Protein AF-A0A8B8ATN7-F1 (afdb_monomer_lite)

Sequence (132 aa):
MKEEKWSSLVEHVTNRHENCHHGVLNGERQWLREGSRAHKLFRDVVESKFLLKDIGKLSPLHQTYGLEVFHSVVNTFAPKSTHFFYPAMLARLSVAALHFNQNGHRNQAVTKAGELQWHISYPKGKKENMLL

Radius of gyration: 23.06 Å; chains: 1; bounding box: 58×45×53 Å

Secondary structure (DSSP, 8-state):
-HHHHHHTHHHHTTT--TT--S----S--PPPPTTSHHHHHHHHHHT-HHHHHHHHHS--S--THHHHHHHHHHHHHS-TTS---HHHHHHHHHHHHHHHHHHSS-PPPB-TTSPBP---PPPGGGTTS---

Foldseek 3Di:
DQLLQLLCVLCVLQVRCPSPPDDDDDDDDDGDHPPDPVSVVVNCVSVPPVVSVVSVVPPPPPPCVLVVVLVVLLCVQQNPPDDDDPVSNVVSNVVSVVVCVVCVPPDADADPVGHGDDDDDDDPVPPPPDDD

Structure (mmCIF, N/CA/C/O backbone):
data_AF-A0A8B8ATN7-F1
#
_entry.id   AF-A0A8B8ATN7-F1
#
loop_
_atom_site.group_PDB
_atom_site.id
_atom_site.type_symbol
_atom_site.label_atom_id
_atom_site.label_alt_id
_atom_site.label_comp_id
_atom_site.label_asym_id
_atom_site.label_entity_id
_atom_site.label_seq_id
_atom_site.pdbx_PDB_ins_code
_atom_site.Cartn_x
_atom_site.Cartn_y
_atom_site.Cartn_z
_atom_site.occupancy
_atom_site.B_iso_or_equiv
_atom_site.auth_seq_id
_atom_site.auth_comp_id
_atom_site.auth_asym_id
_atom_site.auth_atom_id
_atom_site.pdbx_PDB_model_num
ATOM 1 N N . MET A 1 1 ? -1.227 10.161 9.342 1.00 69.50 1 MET A N 1
ATOM 2 C CA . MET A 1 1 ? -2.079 9.521 8.309 1.00 69.50 1 MET A CA 1
ATOM 3 C C . MET A 1 1 ? -2.323 8.018 8.497 1.00 69.50 1 MET A C 1
ATOM 5 O O . MET A 1 1 ? -3.483 7.641 8.480 1.00 69.50 1 MET A O 1
ATOM 9 N N . LYS A 1 2 ? -1.324 7.121 8.623 1.00 83.56 2 LYS A N 1
ATOM 10 C CA . LYS A 1 2 ? -1.610 5.664 8.760 1.00 83.56 2 LYS A CA 1
ATOM 11 C C . LYS A 1 2 ? -2.290 5.314 10.081 1.00 83.56 2 LYS A C 1
ATOM 13 O O . LYS A 1 2 ? -3.304 4.634 10.077 1.00 83.56 2 LYS A O 1
ATOM 18 N N . GLU A 1 3 ? -1.732 5.818 11.176 1.00 87.50 3 GLU A N 1
ATOM 19 C CA . GLU A 1 3 ? -2.283 5.626 12.519 1.00 87.50 3 GLU A CA 1
ATOM 20 C C . GLU A 1 3 ? -3.669 6.267 12.633 1.00 87.50 3 GLU A C 1
ATOM 22 O O . GLU A 1 3 ? -4.597 5.609 13.068 1.00 87.50 3 GLU A O 1
ATOM 27 N N . GLU A 1 4 ? -3.854 7.487 12.120 1.00 85.31 4 GLU A N 1
ATOM 28 C CA . GLU A 1 4 ? -5.167 8.157 12.069 1.00 85.31 4 GLU A CA 1
ATOM 29 C C . GLU A 1 4 ? -6.219 7.340 11.300 1.00 85.31 4 GLU A C 1
ATOM 31 O O . GLU A 1 4 ? -7.320 7.135 11.802 1.00 85.31 4 GLU A O 1
ATOM 36 N N . LYS A 1 5 ? -5.874 6.816 10.113 1.00 85.31 5 LYS A N 1
ATOM 37 C CA . LYS A 1 5 ? -6.764 5.942 9.325 1.00 85.31 5 LYS A CA 1
ATOM 38 C C . LYS A 1 5 ? -7.075 4.621 10.023 1.00 85.31 5 LYS A C 1
ATOM 40 O O . LYS A 1 5 ? -8.117 4.031 9.770 1.00 85.31 5 LYS A O 1
ATOM 45 N N . TRP A 1 6 ? -6.149 4.117 10.831 1.00 90.88 6 TRP A N 1
ATOM 46 C CA . TRP A 1 6 ? -6.365 2.901 11.599 1.00 90.88 6 TRP A CA 1
ATOM 47 C C . TRP A 1 6 ? -7.268 3.165 12.804 1.00 90.88 6 TRP A C 1
ATOM 49 O O . TRP A 1 6 ? -8.242 2.449 13.010 1.00 90.88 6 TRP A O 1
ATOM 59 N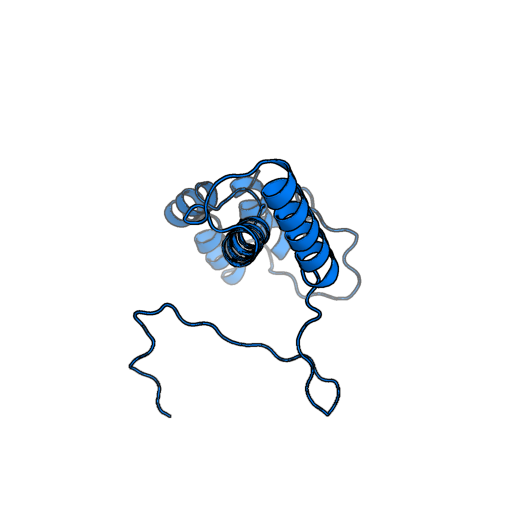 N . SER A 1 7 ? -6.996 4.226 13.560 1.00 89.31 7 SER A N 1
ATOM 60 C CA . SER A 1 7 ? -7.791 4.609 14.725 1.00 89.31 7 SER A CA 1
ATOM 61 C C . SER A 1 7 ? -9.224 4.995 14.353 1.00 89.31 7 SER A C 1
ATOM 63 O O . SER A 1 7 ? -10.144 4.705 15.115 1.00 89.31 7 SER A O 1
ATOM 65 N N . SER A 1 8 ? -9.459 5.548 13.155 1.00 91.00 8 SER A N 1
ATOM 66 C CA . SER A 1 8 ? -10.820 5.858 12.690 1.00 91.00 8 SER A CA 1
ATOM 67 C C . SER A 1 8 ? -11.717 4.626 12.517 1.00 91.00 8 SER A C 1
ATOM 69 O O . SER A 1 8 ? -12.940 4.765 12.470 1.00 91.00 8 SER A O 1
ATOM 71 N N . LEU A 1 9 ? -11.159 3.405 12.512 1.00 91.94 9 LEU A N 1
ATOM 72 C CA . LEU A 1 9 ? -11.947 2.169 12.506 1.00 91.94 9 LEU A CA 1
ATOM 73 C C . LEU A 1 9 ? -12.882 2.062 13.717 1.00 91.94 9 LEU A C 1
ATOM 75 O O . LEU A 1 9 ? -13.960 1.487 13.588 1.00 91.94 9 LEU A O 1
ATOM 79 N N . VAL A 1 10 ? -12.501 2.615 14.874 1.00 93.81 10 VAL A N 1
ATOM 80 C CA . VAL A 1 10 ? -13.326 2.599 16.098 1.00 93.81 10 VAL A CA 1
ATOM 81 C C . VAL A 1 10 ? -14.637 3.361 15.889 1.00 93.81 10 VAL A C 1
ATOM 83 O O . VAL A 1 10 ? -15.705 2.912 16.307 1.00 93.81 10 VAL A O 1
ATOM 86 N N . GLU A 1 11 ? -14.567 4.491 15.194 1.00 91.25 11 GLU A N 1
ATOM 87 C CA . GLU A 1 11 ? -15.728 5.307 14.839 1.00 91.25 11 GLU A CA 1
ATOM 88 C C . GLU A 1 11 ? -16.518 4.642 13.705 1.00 91.25 11 GLU A C 1
ATOM 90 O O . GLU A 1 11 ? -17.738 4.488 13.793 1.00 91.25 11 GLU A O 1
ATOM 95 N N . HIS A 1 12 ? -15.818 4.124 12.695 1.00 91.31 12 HIS A N 1
ATOM 96 C CA . HIS A 1 12 ? -16.434 3.471 11.544 1.00 91.31 12 HIS A CA 1
ATOM 97 C C . HIS A 1 12 ? -17.355 2.307 11.941 1.00 91.31 12 HIS A C 1
ATOM 99 O O . HIS A 1 12 ? -18.490 2.224 11.472 1.00 91.31 12 HIS A O 1
ATOM 105 N N . VAL A 1 13 ? -16.913 1.418 12.842 1.00 92.69 13 VAL A N 1
ATOM 106 C CA . VAL A 1 13 ? -17.718 0.252 13.266 1.00 92.69 13 VAL A CA 1
ATOM 107 C C . VAL A 1 13 ? -18.959 0.623 14.084 1.00 92.69 13 VAL A C 1
ATOM 109 O O . VAL A 1 13 ? -19.841 -0.220 14.258 1.00 92.69 13 VAL A O 1
ATOM 112 N N . THR A 1 14 ? -19.047 1.868 14.563 1.00 92.69 14 THR A N 1
ATOM 113 C CA . THR A 1 14 ? -20.224 2.429 15.249 1.00 92.69 14 THR A CA 1
ATOM 114 C C . THR A 1 14 ? -21.060 3.341 14.343 1.00 92.69 14 THR A C 1
ATOM 116 O O . THR A 1 14 ? -21.937 4.056 14.822 1.00 92.69 14 THR A O 1
ATOM 119 N N . ASN A 1 15 ? -20.838 3.274 13.024 1.00 90.69 15 ASN A N 1
ATOM 120 C CA . ASN A 1 15 ? -21.497 4.086 11.998 1.00 90.69 15 ASN A CA 1
ATOM 121 C C . ASN A 1 15 ? -21.181 5.592 12.067 1.00 90.69 15 ASN A C 1
ATOM 123 O O . ASN A 1 15 ? -21.967 6.417 11.598 1.00 90.69 15 ASN A O 1
ATOM 127 N N . ARG A 1 16 ? -20.033 5.965 12.640 1.00 88.62 16 ARG A N 1
ATOM 128 C CA . ARG A 1 16 ? -19.529 7.341 12.641 1.00 88.62 16 ARG A CA 1
ATOM 129 C C . ARG A 1 16 ? -18.439 7.473 11.580 1.00 88.62 16 ARG A C 1
ATOM 131 O O . ARG A 1 16 ? -17.358 6.910 11.707 1.00 88.62 16 ARG A O 1
ATOM 138 N N . HIS A 1 17 ? -18.740 8.211 10.513 1.00 86.31 17 HIS A N 1
ATOM 139 C CA . HIS A 1 17 ? -17.912 8.261 9.297 1.00 86.31 17 HIS A CA 1
ATOM 140 C C . HIS A 1 17 ? -17.161 9.586 9.106 1.00 86.31 17 HIS A C 1
ATOM 142 O O . HIS A 1 17 ? -16.760 9.899 7.990 1.00 86.31 17 HIS A O 1
ATOM 148 N N . GLU A 1 18 ? -16.940 10.356 10.176 1.00 81.69 18 GLU A N 1
ATOM 149 C CA . GLU A 1 18 ? -16.266 11.669 10.132 1.00 81.69 18 GLU A CA 1
ATOM 150 C C . GLU A 1 18 ? -14.859 11.594 9.503 1.00 81.69 18 GLU A C 1
ATOM 152 O O . GLU A 1 18 ? -14.455 12.492 8.769 1.00 81.69 18 GLU A O 1
ATOM 157 N N . ASN A 1 19 ? -14.146 10.483 9.727 1.00 79.19 19 ASN A N 1
ATOM 158 C CA . ASN A 1 19 ? -12.755 10.275 9.306 1.00 79.19 19 ASN A CA 1
ATOM 159 C C . ASN A 1 19 ? -12.584 9.139 8.273 1.00 79.19 19 ASN A C 1
ATOM 161 O O . ASN A 1 19 ? -11.501 8.560 8.131 1.00 79.19 19 ASN A O 1
ATOM 165 N N . CYS A 1 20 ? -13.658 8.761 7.573 1.00 81.94 20 CYS A N 1
ATOM 166 C CA . CYS A 1 20 ? -13.655 7.637 6.636 1.00 81.94 20 CYS A CA 1
ATOM 167 C C . CYS A 1 20 ? -13.368 8.075 5.190 1.00 81.94 20 CYS A C 1
ATOM 169 O O . CYS A 1 20 ? -13.979 8.999 4.666 1.00 81.94 20 CYS A O 1
ATOM 171 N N . HIS A 1 21 ? -12.473 7.359 4.501 1.00 75.94 21 HIS A N 1
ATOM 172 C CA . HIS A 1 21 ? -12.114 7.620 3.096 1.00 75.94 21 HIS A CA 1
ATOM 173 C C . HIS A 1 21 ? -12.903 6.751 2.100 1.00 75.94 21 HIS A C 1
ATOM 175 O O . HIS A 1 21 ? -12.339 6.236 1.135 1.00 75.94 21 HIS A O 1
ATOM 181 N N . HIS A 1 22 ? -14.197 6.548 2.336 1.00 80.00 22 HIS A N 1
ATOM 182 C CA . HIS A 1 22 ? -15.083 5.852 1.403 1.00 80.00 22 HIS A CA 1
ATOM 183 C C . HIS A 1 22 ? -16.308 6.710 1.084 1.00 80.00 22 HIS A C 1
ATOM 185 O O . HIS A 1 22 ? -16.667 7.607 1.843 1.00 80.00 22 HIS A O 1
ATOM 191 N N . GLY A 1 23 ? -16.954 6.427 -0.049 1.00 76.94 23 GLY A N 1
ATOM 192 C CA . GLY A 1 23 ? -18.231 7.046 -0.403 1.00 76.94 23 GLY A CA 1
ATOM 193 C C . GLY A 1 23 ? -19.380 6.576 0.494 1.00 76.94 23 GLY A C 1
ATOM 194 O O . GLY A 1 23 ? -19.178 5.855 1.474 1.00 76.94 23 GLY A O 1
ATOM 195 N N . VAL A 1 24 ? -20.604 6.962 0.136 1.00 78.69 24 VAL A N 1
ATOM 196 C CA . VAL A 1 24 ? -21.813 6.531 0.851 1.00 78.69 24 VAL A CA 1
ATOM 197 C C . VAL A 1 24 ? -21.880 5.004 0.883 1.00 78.69 24 VAL A C 1
ATOM 199 O O . VAL A 1 24 ? -21.764 4.337 -0.147 1.00 78.69 24 VAL A O 1
ATOM 202 N N . LEU A 1 25 ? -22.046 4.446 2.081 1.00 80.06 25 LEU A N 1
ATOM 203 C CA . LEU A 1 25 ? -22.248 3.015 2.245 1.00 80.06 25 LEU A CA 1
ATOM 204 C C . LEU A 1 25 ? -23.692 2.683 1.879 1.00 80.06 25 LEU A C 1
ATOM 206 O O . LEU A 1 25 ? -24.622 3.078 2.576 1.00 80.06 25 LEU A O 1
ATOM 210 N N . ASN A 1 26 ? -23.863 1.948 0.786 1.00 77.88 26 ASN A N 1
ATOM 211 C CA . ASN A 1 26 ? -25.165 1.451 0.360 1.00 77.88 26 ASN A CA 1
ATOM 212 C C . ASN A 1 26 ? -25.457 0.098 1.032 1.00 77.88 26 ASN A C 1
ATOM 214 O O . ASN A 1 26 ? -24.573 -0.761 1.113 1.00 77.88 26 ASN A O 1
ATOM 218 N N . GLY A 1 27 ? -26.703 -0.095 1.469 1.00 80.56 27 GLY A N 1
ATOM 219 C CA . GLY A 1 27 ? -27.200 -1.345 2.052 1.00 80.56 27 GLY A CA 1
ATOM 220 C C .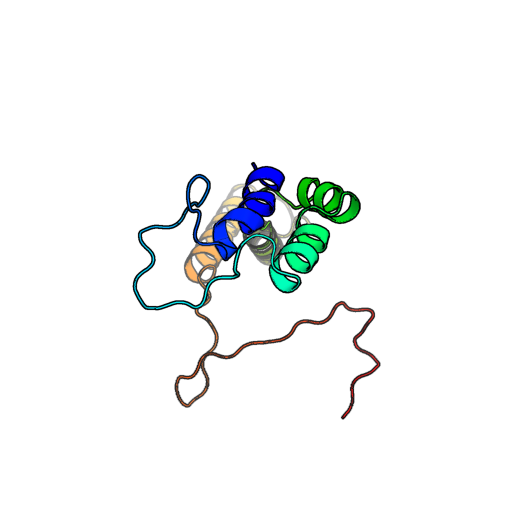 GLY A 1 27 ? -27.275 -1.352 3.581 1.00 80.56 27 GLY A C 1
ATOM 221 O O . GLY A 1 27 ? -26.596 -0.588 4.267 1.00 80.56 27 GLY A O 1
ATOM 222 N N . GLU A 1 28 ? -28.118 -2.236 4.114 1.00 81.81 28 GLU A N 1
ATOM 223 C CA . GLU A 1 28 ? -28.254 -2.434 5.556 1.00 81.81 28 GLU A CA 1
ATOM 224 C C . GLU A 1 28 ? -27.018 -3.129 6.132 1.00 81.81 28 GLU A C 1
ATOM 226 O O . GLU A 1 28 ? -26.504 -4.105 5.581 1.00 81.81 28 GLU A O 1
ATOM 231 N N . ARG A 1 29 ? -26.529 -2.616 7.262 1.00 85.69 29 ARG A N 1
ATOM 232 C CA . ARG A 1 29 ? -25.393 -3.178 7.995 1.00 85.69 29 ARG A CA 1
ATOM 233 C C . ARG A 1 29 ? -25.708 -3.211 9.478 1.00 85.69 29 ARG A C 1
ATOM 235 O O . ARG A 1 29 ? -26.343 -2.303 10.010 1.00 85.69 29 ARG A O 1
ATOM 242 N N . GLN A 1 30 ? -25.218 -4.247 10.148 1.00 90.00 30 GLN A N 1
ATOM 243 C CA . GLN A 1 30 ? -25.227 -4.306 11.601 1.00 90.00 30 GLN A CA 1
ATOM 244 C C . GLN A 1 30 ? -24.002 -3.573 12.137 1.00 90.00 30 GLN A C 1
ATOM 246 O O . GLN A 1 30 ? -22.864 -3.956 11.868 1.00 90.00 30 GLN A O 1
ATOM 251 N N . TRP A 1 31 ? -24.252 -2.513 12.896 1.00 92.75 31 TRP A N 1
ATOM 252 C CA . TRP A 1 31 ? -23.217 -1.707 13.530 1.00 92.75 31 TRP A CA 1
ATOM 253 C C . TRP A 1 31 ? -23.024 -2.130 14.978 1.00 92.75 31 TRP A C 1
ATOM 255 O O . TRP A 1 31 ? -23.967 -2.554 15.653 1.00 92.75 31 TRP A O 1
ATOM 265 N N . LEU A 1 32 ? -21.802 -1.983 15.481 1.00 94.25 32 LEU A N 1
ATOM 266 C CA . LEU A 1 32 ? -21.566 -2.159 16.903 1.00 94.25 32 LEU A CA 1
ATOM 267 C C 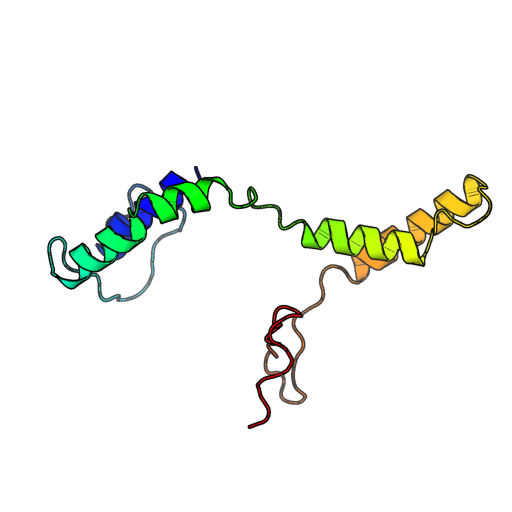. LEU A 1 32 ? -22.216 -1.005 17.660 1.00 94.25 32 LEU A C 1
ATOM 269 O O . LEU A 1 32 ? -22.048 0.165 17.323 1.00 94.25 32 LEU A O 1
ATOM 273 N N . ARG A 1 33 ? -22.927 -1.335 18.738 1.00 93.88 33 ARG A N 1
ATOM 274 C CA . ARG A 1 33 ? -23.410 -0.316 19.667 1.00 93.88 33 ARG A CA 1
ATOM 275 C C . ARG A 1 33 ? -22.223 0.273 20.422 1.00 93.88 33 ARG A C 1
ATOM 277 O O . ARG A 1 33 ? -21.467 -0.471 21.060 1.00 93.88 33 ARG A O 1
ATOM 284 N N . GLU A 1 34 ? -22.085 1.593 20.390 1.00 94.06 34 GLU A N 1
ATOM 285 C CA . GLU A 1 34 ? -21.061 2.298 21.156 1.00 94.06 34 GLU A CA 1
ATOM 286 C C . GLU A 1 34 ? -21.168 1.956 22.654 1.00 94.06 34 GLU A C 1
ATOM 288 O O . GLU A 1 34 ? -22.252 1.779 23.213 1.00 94.06 34 GLU A O 1
ATOM 293 N N . GLY A 1 35 ? -20.018 1.758 23.295 1.00 92.62 35 GLY A N 1
ATOM 294 C CA . GLY A 1 35 ? -19.925 1.345 24.699 1.00 92.62 35 GLY A CA 1
ATOM 295 C C . GLY A 1 35 ? -20.297 -0.117 24.998 1.00 92.62 35 GLY A C 1
ATOM 296 O O . GLY A 1 35 ? -20.092 -0.562 26.131 1.00 92.62 35 GLY A O 1
ATOM 297 N N . SER A 1 36 ? -20.779 -0.892 24.017 1.00 96.25 36 SER A N 1
ATOM 298 C CA . SER A 1 36 ? -21.007 -2.334 24.188 1.00 96.25 36 SER A CA 1
ATOM 299 C C . SER A 1 36 ? -19.706 -3.090 24.483 1.00 96.25 36 SER A C 1
ATOM 301 O O . SER A 1 36 ? -18.610 -2.621 24.165 1.00 96.25 36 SER A O 1
ATOM 303 N N . ARG A 1 37 ? -19.811 -4.295 25.063 1.00 96.31 37 ARG A N 1
ATOM 304 C CA . ARG A 1 37 ? -18.643 -5.157 25.323 1.00 96.31 37 ARG A CA 1
ATOM 305 C C . ARG A 1 37 ? -17.848 -5.433 24.043 1.00 96.31 37 ARG A C 1
ATOM 307 O O . ARG A 1 37 ? -16.628 -5.345 24.068 1.00 96.31 37 ARG A O 1
ATOM 314 N N . ALA A 1 38 ? -18.538 -5.720 22.939 1.00 95.19 38 ALA A N 1
ATOM 315 C CA . ALA A 1 38 ? -17.906 -5.969 21.646 1.00 95.19 38 ALA A CA 1
ATOM 316 C C . ALA A 1 38 ? -17.138 -4.739 21.137 1.00 95.19 38 ALA A C 1
ATOM 318 O O . ALA A 1 38 ? -15.984 -4.862 20.745 1.00 95.19 38 ALA A O 1
ATOM 319 N N . HIS A 1 39 ? -17.739 -3.548 21.216 1.00 96.25 39 HIS A N 1
ATOM 320 C CA . HIS A 1 39 ? -17.077 -2.306 20.816 1.00 96.25 39 HIS A CA 1
ATOM 321 C C . HIS A 1 39 ? -15.863 -1.969 21.697 1.00 96.25 39 HIS A C 1
ATOM 323 O O . HIS A 1 39 ? -14.835 -1.554 21.173 1.00 96.25 39 HIS A O 1
ATOM 329 N N . LYS A 1 40 ? -15.943 -2.183 23.018 1.00 96.00 40 LYS A N 1
ATOM 330 C CA . LYS A 1 40 ? -14.804 -1.968 23.928 1.00 96.00 40 LYS A CA 1
ATOM 331 C C . LYS A 1 40 ? -13.633 -2.894 23.598 1.00 96.00 40 LYS A C 1
ATOM 333 O O . LYS A 1 40 ? -12.527 -2.413 23.409 1.00 96.00 40 LYS A O 1
ATOM 338 N N . LEU A 1 41 ? -13.898 -4.191 23.427 1.00 96.31 41 LEU A N 1
ATOM 339 C CA . LEU A 1 41 ? -12.865 -5.157 23.035 1.00 96.31 41 LEU A CA 1
ATOM 340 C C . LEU A 1 41 ? -12.254 -4.826 21.667 1.00 96.31 41 LEU A C 1
ATOM 342 O O . LEU A 1 41 ? -11.048 -4.950 21.486 1.00 96.31 41 LEU A O 1
ATOM 346 N N . PHE A 1 42 ? -13.075 -4.389 20.707 1.00 95.50 42 PHE A N 1
ATOM 347 C CA . PHE A 1 42 ? -12.589 -3.937 19.405 1.00 95.50 42 PHE A CA 1
ATOM 348 C C . PHE A 1 42 ? -11.655 -2.729 19.544 1.00 95.50 42 PHE A C 1
ATOM 350 O O . PHE A 1 42 ? -10.558 -2.728 18.986 1.00 95.50 42 PHE A O 1
ATOM 357 N N . ARG A 1 43 ? -12.069 -1.730 20.330 1.00 95.38 43 ARG A N 1
ATOM 358 C CA . ARG A 1 43 ? -11.277 -0.534 20.617 1.00 95.38 43 ARG A CA 1
ATOM 359 C C . ARG A 1 43 ? -9.937 -0.887 21.260 1.00 95.38 43 ARG A C 1
ATOM 361 O O . ARG A 1 43 ? -8.917 -0.411 20.780 1.00 95.38 43 ARG A O 1
ATOM 368 N N . ASP A 1 44 ? -9.925 -1.765 22.262 1.00 96.00 44 ASP A N 1
ATOM 369 C CA . ASP A 1 44 ? -8.697 -2.187 22.953 1.00 96.00 44 ASP A CA 1
ATOM 370 C C . ASP A 1 44 ? -7.661 -2.790 21.987 1.00 96.00 44 ASP A C 1
ATOM 372 O O . ASP A 1 44 ? -6.455 -2.593 22.148 1.00 96.00 44 ASP A O 1
ATOM 376 N N . VAL A 1 45 ? -8.125 -3.509 20.959 1.00 95.06 45 VAL A N 1
ATOM 377 C CA . VAL A 1 45 ? -7.258 -4.066 19.914 1.00 95.06 45 VAL A CA 1
ATOM 378 C C . VAL A 1 45 ? -6.772 -2.972 18.966 1.00 95.06 45 VAL A C 1
ATOM 380 O O . VAL A 1 45 ? -5.569 -2.868 18.727 1.00 95.06 45 VAL A O 1
ATOM 383 N N . VAL A 1 46 ? -7.685 -2.162 18.423 1.00 94.62 46 VAL A N 1
ATOM 384 C CA . VAL A 1 46 ? -7.365 -1.139 17.412 1.00 94.62 46 VAL A CA 1
ATOM 385 C C . VAL A 1 46 ? -6.457 -0.049 17.982 1.00 94.62 46 VAL A C 1
ATOM 387 O O . VAL A 1 46 ? -5.478 0.320 17.338 1.00 94.62 46 VAL A O 1
ATOM 390 N N . GLU A 1 47 ? -6.726 0.413 19.200 1.00 94.00 47 GLU A N 1
ATOM 391 C CA . GLU A 1 47 ? -5.978 1.478 19.882 1.00 94.00 47 GLU A CA 1
ATOM 392 C C . GLU A 1 47 ? -4.782 0.949 20.697 1.00 94.00 47 GLU A C 1
ATOM 394 O O . GLU A 1 47 ? -4.133 1.699 21.431 1.00 94.00 47 GLU A O 1
ATOM 399 N N . SER A 1 48 ? -4.450 -0.341 20.577 1.00 95.69 48 SER A N 1
ATOM 400 C CA . SER A 1 48 ? -3.299 -0.928 21.264 1.00 95.69 48 SER A CA 1
ATOM 401 C C . SER A 1 48 ? -2.008 -0.181 20.922 1.00 95.69 48 SER A C 1
ATOM 403 O O . SER A 1 48 ? -1.603 -0.089 19.762 1.00 95.69 48 SER A O 1
ATOM 405 N N . LYS A 1 49 ? -1.295 0.298 21.950 1.00 93.19 49 LYS A N 1
ATOM 406 C CA . LYS A 1 49 ? -0.040 1.059 21.791 1.00 93.19 49 LYS A CA 1
ATOM 407 C C . LYS A 1 49 ? 1.026 0.300 20.998 1.00 93.19 49 LYS A C 1
ATOM 409 O O . LYS A 1 49 ? 1.772 0.906 20.233 1.00 93.19 49 LYS A O 1
ATOM 414 N N . PHE A 1 50 ? 1.112 -1.017 21.189 1.00 93.12 50 PHE A N 1
ATOM 415 C CA . PHE A 1 50 ? 2.057 -1.860 20.453 1.00 93.12 50 PHE A CA 1
ATOM 416 C C . PHE A 1 50 ? 1.692 -1.923 18.972 1.00 93.12 50 PHE A C 1
ATOM 418 O O . PHE A 1 50 ? 2.558 -1.756 18.118 1.00 93.12 50 PHE A O 1
ATOM 425 N N . LEU A 1 51 ? 0.400 -2.087 18.684 1.00 91.94 51 LEU A N 1
ATOM 426 C CA . LEU A 1 51 ? -0.098 -2.172 17.321 1.00 91.94 51 LEU A CA 1
ATOM 427 C C . LEU A 1 51 ? 0.064 -0.840 16.582 1.00 91.94 51 LEU A C 1
ATOM 429 O O . LEU A 1 51 ? 0.590 -0.828 15.475 1.00 91.94 51 LEU A O 1
ATOM 433 N N . LEU A 1 52 ? -0.302 0.282 17.209 1.00 92.50 52 LEU A N 1
ATOM 434 C CA . LEU A 1 52 ? -0.126 1.618 16.631 1.00 92.50 52 LEU A CA 1
ATOM 435 C C . LEU A 1 52 ? 1.345 1.908 16.300 1.00 92.50 52 LEU A C 1
ATOM 437 O O . LEU A 1 52 ? 1.649 2.375 15.203 1.00 92.50 52 LEU A O 1
ATOM 441 N N . LYS A 1 53 ? 2.272 1.531 17.193 1.00 90.88 53 LYS A N 1
ATOM 442 C CA . LYS A 1 53 ? 3.718 1.650 16.946 1.00 90.88 53 LYS A CA 1
ATOM 443 C C . LYS A 1 53 ? 4.167 0.862 15.714 1.00 90.88 53 LYS A C 1
ATOM 445 O O . LYS A 1 53 ? 5.057 1.314 14.994 1.00 90.88 53 LYS A O 1
ATOM 450 N N . ASP A 1 54 ? 3.601 -0.316 15.480 1.00 89.62 54 ASP A N 1
ATOM 451 C CA . ASP A 1 54 ? 3.938 -1.133 14.313 1.00 89.62 54 ASP A CA 1
ATOM 452 C C . ASP A 1 54 ? 3.246 -0.639 13.037 1.00 89.62 54 ASP A C 1
ATOM 454 O O . ASP A 1 54 ? 3.855 -0.651 11.967 1.00 89.62 54 ASP A O 1
ATOM 458 N N . ILE A 1 55 ? 2.035 -0.091 13.144 1.00 90.19 55 ILE A N 1
ATOM 459 C CA . ILE A 1 55 ? 1.325 0.560 12.035 1.00 90.19 55 ILE A CA 1
ATOM 460 C C . ILE A 1 55 ? 2.104 1.761 11.501 1.00 90.19 55 ILE A C 1
ATOM 462 O O . ILE A 1 55 ? 2.205 1.937 10.283 1.00 90.19 55 ILE A O 1
ATOM 466 N N . GLY A 1 56 ? 2.715 2.551 12.387 1.00 86.88 56 GLY A N 1
ATOM 467 C CA . GLY A 1 56 ? 3.605 3.644 11.996 1.00 86.88 56 GLY A CA 1
ATOM 468 C C . GLY A 1 56 ? 4.776 3.180 11.118 1.00 86.88 56 GLY A C 1
ATOM 469 O O . GLY A 1 56 ? 5.185 3.894 10.199 1.00 86.88 56 GLY A O 1
ATOM 470 N N . LYS A 1 57 ? 5.262 1.948 11.327 1.00 86.12 57 LYS A N 1
ATOM 471 C CA . LYS A 1 57 ? 6.369 1.340 10.566 1.00 86.12 57 LYS A CA 1
ATOM 472 C C . LYS A 1 57 ? 5.942 0.677 9.260 1.00 86.12 57 LYS A C 1
ATOM 474 O O . LYS A 1 57 ? 6.813 0.297 8.478 1.00 86.12 57 LYS A O 1
ATOM 479 N N . LEU A 1 58 ? 4.642 0.502 9.009 1.00 82.38 58 LEU A N 1
ATOM 480 C CA . LEU A 1 58 ? 4.181 -0.066 7.741 1.00 82.38 58 LEU A CA 1
ATOM 481 C C . LEU A 1 58 ? 4.718 0.775 6.584 1.00 82.38 58 LEU A C 1
ATOM 483 O O . LEU A 1 58 ? 4.821 1.995 6.698 1.00 82.38 58 LEU A O 1
ATOM 487 N N . SER A 1 59 ? 5.051 0.156 5.453 1.00 75.12 59 SER A N 1
ATOM 488 C CA . SER A 1 59 ? 5.514 0.911 4.285 1.00 75.12 59 SER A CA 1
ATOM 489 C C . SER A 1 59 ? 4.428 1.904 3.821 1.00 75.12 59 SER A C 1
ATOM 491 O O . SER A 1 59 ? 3.239 1.571 3.850 1.00 75.12 59 SER A O 1
ATOM 493 N N . PRO A 1 60 ? 4.770 3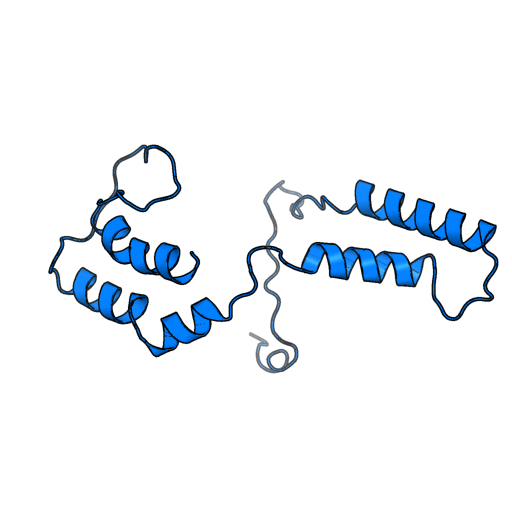.157 3.458 1.00 65.50 60 PRO A N 1
ATOM 494 C CA . PRO A 1 60 ? 3.820 4.139 2.939 1.00 65.50 60 PRO A CA 1
ATOM 495 C C . PRO A 1 60 ? 3.288 3.746 1.559 1.00 65.50 60 PRO A C 1
ATOM 497 O O . PRO A 1 60 ? 3.756 4.259 0.552 1.00 65.50 60 PRO A O 1
ATOM 500 N N . LEU A 1 61 ? 2.268 2.878 1.560 1.00 58.22 61 LEU A N 1
ATOM 501 C CA . LEU A 1 61 ? 1.307 2.554 0.492 1.00 58.22 61 LEU A CA 1
ATOM 502 C C . LEU A 1 61 ? 1.874 1.978 -0.820 1.00 58.22 61 LEU A C 1
ATOM 504 O O . LEU A 1 61 ? 1.231 1.136 -1.439 1.00 58.22 61 LEU A O 1
ATOM 508 N N . HIS A 1 62 ? 3.074 2.369 -1.231 1.00 57.91 62 HIS A N 1
ATOM 509 C CA . HIS A 1 62 ? 3.756 1.846 -2.397 1.00 57.91 62 HIS A CA 1
ATOM 510 C C . HIS A 1 62 ? 4.304 0.478 -2.030 1.00 57.91 62 HIS A C 1
ATOM 512 O O . HIS A 1 62 ? 5.388 0.333 -1.462 1.00 57.91 62 HIS A O 1
ATOM 518 N N . GLN A 1 63 ? 3.501 -0.537 -2.327 1.00 61.25 63 GLN A N 1
ATOM 519 C CA . GLN A 1 63 ? 3.974 -1.901 -2.403 1.00 61.25 63 GLN A CA 1
ATOM 520 C C . GLN A 1 63 ? 5.167 -1.896 -3.372 1.00 61.25 63 GLN A C 1
ATOM 522 O O . GLN A 1 63 ? 5.001 -1.705 -4.577 1.00 61.25 63 GLN A O 1
ATOM 527 N N . THR A 1 64 ? 6.382 -2.073 -2.849 1.00 70.62 64 THR A N 1
ATOM 528 C CA . THR A 1 64 ? 7.611 -2.121 -3.660 1.00 70.62 64 THR A CA 1
ATOM 529 C C . THR A 1 64 ? 7.603 -3.293 -4.626 1.00 70.62 64 THR A C 1
ATOM 531 O O . THR A 1 64 ? 8.414 -3.318 -5.537 1.00 70.62 64 THR A O 1
ATOM 534 N N . TYR A 1 65 ? 6.643 -4.208 -4.496 1.00 75.81 65 TYR A N 1
ATOM 535 C CA . TYR A 1 65 ? 6.395 -5.316 -5.407 1.00 75.81 65 TYR A CA 1
ATOM 536 C C . TYR A 1 65 ? 6.518 -4.934 -6.886 1.00 75.81 65 TYR A C 1
ATOM 538 O O . TYR A 1 65 ? 7.259 -5.587 -7.610 1.00 75.81 65 TYR A O 1
ATOM 546 N N . GLY A 1 66 ? 5.857 -3.863 -7.344 1.00 79.69 66 GLY A N 1
ATOM 547 C CA . GLY A 1 66 ? 5.950 -3.455 -8.753 1.00 79.69 66 GLY A CA 1
ATOM 548 C C . GLY A 1 66 ? 7.382 -3.092 -9.165 1.00 79.69 66 GLY A C 1
ATOM 549 O O . GLY A 1 66 ? 7.864 -3.529 -10.209 1.00 79.69 66 GLY A O 1
ATOM 550 N N . LEU A 1 67 ? 8.085 -2.358 -8.299 1.00 83.69 67 LEU A N 1
ATOM 551 C CA . LEU A 1 67 ? 9.485 -1.979 -8.489 1.00 83.69 67 LEU A CA 1
ATOM 552 C C . LEU A 1 67 ? 10.424 -3.194 -8.430 1.00 83.69 67 LEU A C 1
ATOM 554 O O . LEU A 1 67 ? 11.322 -3.310 -9.256 1.00 83.69 67 LEU A O 1
ATOM 558 N N . GLU A 1 68 ? 10.212 -4.105 -7.482 1.00 85.44 68 GLU A N 1
ATOM 559 C CA . GLU A 1 68 ? 10.986 -5.336 -7.298 1.00 85.44 68 GLU A CA 1
ATOM 560 C C . GLU A 1 68 ? 10.828 -6.279 -8.496 1.00 85.44 68 GLU A C 1
ATOM 562 O O . GLU A 1 68 ? 11.817 -6.809 -9.008 1.00 85.44 68 GLU A O 1
ATOM 567 N N . VAL A 1 69 ? 9.599 -6.439 -8.998 1.00 85.69 69 VAL A N 1
ATOM 568 C CA . VAL A 1 69 ? 9.308 -7.224 -10.203 1.00 85.69 69 VAL A CA 1
ATOM 569 C C . VAL A 1 69 ? 9.971 -6.589 -11.420 1.00 85.69 69 VAL A C 1
ATOM 571 O O . VAL A 1 69 ? 10.646 -7.294 -12.170 1.00 85.69 69 VAL A O 1
ATOM 574 N N . PHE A 1 70 ? 9.848 -5.270 -11.603 1.00 89.94 70 PHE A N 1
ATOM 575 C CA . PHE A 1 70 ? 10.527 -4.581 -12.701 1.00 89.94 70 PHE A CA 1
ATOM 576 C C . PHE A 1 70 ? 12.049 -4.755 -12.621 1.00 89.94 70 PHE A C 1
ATOM 578 O O . PHE A 1 70 ? 12.685 -5.090 -13.619 1.00 89.94 70 PHE A O 1
ATOM 585 N N . HIS A 1 71 ? 12.633 -4.633 -11.427 1.00 90.50 71 HIS A N 1
ATOM 586 C CA . HIS A 1 71 ? 14.054 -4.894 -11.202 1.00 90.50 71 HIS A CA 1
ATOM 587 C C . HIS A 1 71 ? 14.464 -6.318 -11.593 1.00 90.50 71 HIS A C 1
ATOM 589 O O . HIS A 1 71 ? 15.515 -6.504 -12.209 1.00 90.50 71 HIS A O 1
ATOM 595 N N . SER A 1 72 ? 13.645 -7.325 -11.273 1.00 90.19 72 SER A N 1
ATOM 596 C CA . SER A 1 72 ? 13.894 -8.703 -11.703 1.00 90.19 72 SER A CA 1
ATOM 597 C C . SER A 1 72 ? 13.866 -8.833 -13.227 1.00 90.19 72 SER A C 1
ATOM 599 O O . SER A 1 72 ? 14.736 -9.495 -13.785 1.00 90.19 72 SER A O 1
ATOM 601 N N . VAL A 1 73 ? 12.915 -8.180 -13.905 1.00 92.62 73 VAL A N 1
ATOM 602 C CA . VAL A 1 73 ? 12.833 -8.171 -15.376 1.00 92.62 73 VAL A CA 1
ATOM 603 C C . VAL A 1 73 ? 14.081 -7.517 -15.975 1.00 92.62 73 VAL A C 1
ATOM 605 O O . VAL A 1 73 ? 14.701 -8.080 -16.876 1.00 92.62 73 VAL A O 1
ATOM 608 N N . VAL A 1 74 ? 14.517 -6.375 -15.438 1.00 93.62 74 VAL A N 1
ATOM 609 C CA . VAL A 1 74 ? 15.758 -5.709 -15.867 1.00 93.62 74 VAL A CA 1
ATOM 610 C C . VAL A 1 74 ? 16.967 -6.629 -15.700 1.00 93.62 74 VAL A C 1
ATOM 612 O O . VAL A 1 74 ? 17.778 -6.722 -16.616 1.00 93.62 74 VAL A O 1
ATOM 615 N N . ASN A 1 75 ? 17.077 -7.361 -14.589 1.00 92.81 75 ASN A N 1
ATOM 616 C CA . ASN A 1 75 ? 18.175 -8.309 -14.386 1.00 92.81 75 ASN A CA 1
ATOM 617 C C . ASN A 1 75 ? 18.169 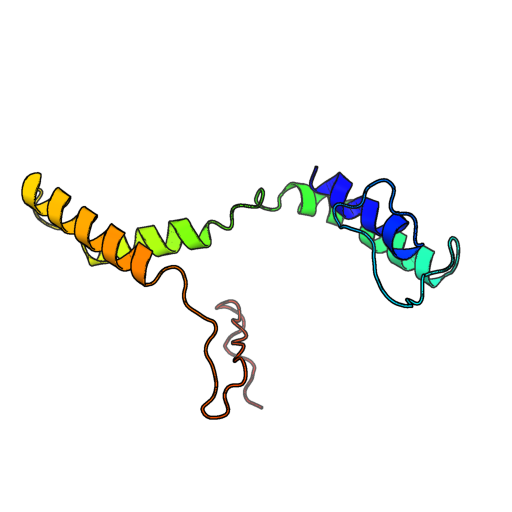-9.461 -15.408 1.00 92.81 75 ASN A C 1
ATOM 619 O O . ASN A 1 75 ? 19.240 -9.947 -15.764 1.00 92.81 75 ASN A O 1
ATOM 623 N N . THR A 1 76 ? 16.998 -9.884 -15.897 1.00 91.19 76 THR A N 1
ATOM 624 C CA . THR A 1 76 ? 16.879 -10.916 -16.940 1.00 91.19 76 THR A CA 1
ATOM 625 C C . THR A 1 76 ? 17.313 -10.402 -18.314 1.00 91.19 76 THR A C 1
ATOM 627 O O . THR A 1 76 ? 18.051 -11.087 -19.017 1.00 91.19 76 THR A O 1
ATOM 630 N N . PHE A 1 77 ? 16.876 -9.202 -18.708 1.00 90.31 77 PHE A N 1
ATOM 631 C CA . PHE A 1 77 ? 17.120 -8.665 -20.055 1.00 90.31 77 PHE A CA 1
ATOM 632 C C . PHE A 1 77 ? 18.433 -7.879 -20.184 1.00 90.31 77 PHE A C 1
ATOM 634 O O . PHE A 1 77 ? 19.052 -7.873 -21.247 1.00 90.31 77 PHE A O 1
ATOM 641 N N . ALA A 1 78 ? 18.868 -7.210 -19.117 1.00 90.62 78 ALA A N 1
ATOM 642 C CA . ALA A 1 78 ? 20.047 -6.347 -19.075 1.00 90.62 78 ALA A CA 1
ATOM 643 C C . ALA A 1 78 ? 20.917 -6.632 -17.830 1.00 90.62 78 ALA A C 1
ATOM 645 O O . ALA A 1 78 ? 21.123 -5.744 -16.996 1.00 90.62 78 ALA A O 1
ATOM 646 N N . PRO A 1 79 ? 21.448 -7.860 -17.672 1.00 87.81 79 PRO A N 1
ATOM 647 C CA . PRO A 1 79 ? 22.285 -8.202 -16.529 1.00 87.81 79 PRO A CA 1
ATOM 648 C C . PRO A 1 79 ? 23.567 -7.359 -16.499 1.00 87.81 79 PRO A C 1
ATOM 650 O O . PRO A 1 79 ? 24.290 -7.250 -17.495 1.00 87.81 79 PRO A O 1
ATOM 653 N N . LYS A 1 80 ? 23.892 -6.825 -15.314 1.00 82.38 80 LYS A N 1
ATOM 654 C CA . LYS A 1 80 ? 25.098 -6.011 -15.061 1.00 82.38 80 LYS A CA 1
ATOM 655 C C . LYS A 1 80 ? 26.412 -6.758 -15.321 1.00 82.38 80 LYS A C 1
ATOM 657 O O . LYS A 1 80 ? 27.441 -6.121 -15.494 1.00 82.38 80 LYS A O 1
ATOM 662 N N . SER A 1 81 ? 26.378 -8.090 -15.334 1.00 81.56 81 SER A N 1
ATOM 663 C CA . SER A 1 81 ? 27.530 -8.960 -15.594 1.00 81.56 81 SER A CA 1
ATOM 664 C C . SER A 1 81 ? 27.889 -9.093 -17.078 1.00 81.56 81 SER A C 1
ATOM 666 O O . SER A 1 81 ? 28.876 -9.749 -17.402 1.00 81.56 81 SER A O 1
ATOM 668 N N . THR A 1 82 ? 27.112 -8.504 -17.991 1.00 76.12 82 THR A N 1
ATOM 669 C CA . THR A 1 82 ? 27.434 -8.512 -19.426 1.00 76.12 82 THR A CA 1
ATOM 670 C C . THR A 1 82 ? 28.265 -7.298 -19.821 1.00 76.12 82 THR A C 1
ATOM 672 O O . THR A 1 82 ? 28.145 -6.230 -19.225 1.00 76.12 82 THR A O 1
ATOM 675 N N . HIS A 1 83 ? 29.113 -7.461 -20.842 1.00 76.25 83 HIS A N 1
ATOM 676 C CA . HIS A 1 83 ? 29.952 -6.384 -21.363 1.00 76.25 83 HIS A CA 1
ATOM 677 C C . HIS A 1 83 ? 29.114 -5.138 -21.695 1.00 76.25 83 HIS A C 1
ATOM 679 O O . HIS A 1 83 ? 28.104 -5.215 -22.402 1.00 76.25 83 HIS A O 1
ATOM 685 N N . PHE A 1 84 ? 29.543 -3.988 -21.179 1.00 75.38 84 PHE A N 1
ATOM 686 C CA . PHE A 1 84 ? 28.807 -2.736 -21.273 1.00 75.38 84 PHE A CA 1
ATOM 687 C C . PHE A 1 84 ? 29.009 -2.094 -22.649 1.00 75.38 84 PHE A C 1
ATOM 689 O O . PHE A 1 84 ? 30.098 -1.637 -22.986 1.00 75.38 84 PHE A O 1
ATOM 696 N N . PHE A 1 85 ? 27.944 -2.040 -23.448 1.00 87.19 85 PHE A N 1
ATOM 697 C CA . PHE A 1 85 ? 27.876 -1.217 -24.654 1.00 87.19 85 PHE A CA 1
ATOM 698 C C . PHE A 1 85 ? 26.572 -0.427 -24.630 1.00 87.19 85 PHE A C 1
ATOM 700 O O . PHE A 1 85 ? 25.489 -1.015 -24.576 1.00 87.19 85 PHE A O 1
ATOM 707 N N . TYR A 1 86 ? 26.676 0.903 -24.633 1.00 88.00 86 TYR A N 1
ATOM 708 C CA . TYR A 1 86 ? 25.548 1.787 -24.339 1.00 88.00 86 TYR A CA 1
ATOM 709 C C . TYR A 1 86 ? 24.327 1.561 -25.254 1.00 88.00 86 TYR A C 1
ATOM 711 O O . TYR A 1 86 ? 23.244 1.330 -24.713 1.00 88.00 86 TYR A O 1
ATOM 719 N N . PRO A 1 87 ? 24.460 1.499 -26.597 1.00 92.12 87 PRO A N 1
ATOM 720 C CA . PRO A 1 87 ? 23.320 1.218 -27.475 1.00 92.12 87 PRO A CA 1
ATOM 721 C C . PRO A 1 87 ? 22.651 -0.138 -27.212 1.00 92.12 87 PRO A C 1
ATOM 723 O O . PRO A 1 87 ? 21.425 -0.235 -27.193 1.00 92.12 87 PRO A O 1
ATOM 726 N N . ALA A 1 88 ? 23.440 -1.187 -26.961 1.00 89.75 88 ALA A N 1
ATOM 727 C CA . ALA A 1 88 ? 22.902 -2.518 -26.681 1.00 89.75 88 ALA A CA 1
ATOM 728 C C . ALA A 1 88 ? 22.178 -2.570 -25.328 1.00 89.75 88 ALA A C 1
ATOM 730 O O . ALA A 1 88 ? 21.130 -3.201 -25.207 1.00 89.75 88 ALA A O 1
ATOM 731 N N . MET A 1 89 ? 22.710 -1.894 -24.310 1.00 92.00 89 MET A N 1
ATOM 732 C CA . MET A 1 89 ? 22.057 -1.777 -23.007 1.00 92.00 89 MET A CA 1
ATOM 733 C C . MET A 1 89 ? 20.753 -0.979 -23.103 1.00 92.00 89 MET A C 1
ATOM 735 O O . MET A 1 89 ? 19.754 -1.403 -22.526 1.00 92.00 89 MET A O 1
ATOM 739 N N . LEU A 1 90 ? 20.742 0.128 -23.853 1.00 93.50 90 LEU A N 1
ATOM 740 C CA . LEU A 1 90 ? 19.532 0.914 -24.086 1.00 93.50 90 LEU A CA 1
ATOM 741 C C . LEU A 1 90 ? 18.445 0.051 -24.735 1.00 93.50 90 LEU A C 1
ATOM 743 O O . LEU A 1 90 ? 17.338 -0.019 -24.211 1.00 93.50 90 LEU A O 1
ATOM 747 N N . ALA A 1 91 ? 18.785 -0.688 -25.796 1.00 94.50 91 ALA A N 1
ATOM 748 C CA . ALA A 1 91 ? 17.854 -1.606 -26.449 1.00 94.50 91 ALA A CA 1
ATOM 749 C C . ALA A 1 91 ? 17.303 -2.671 -25.482 1.00 94.50 91 ALA A C 1
ATOM 751 O O . ALA A 1 91 ? 16.095 -2.902 -25.432 1.00 94.50 91 ALA A O 1
ATOM 752 N N . ARG A 1 92 ? 18.164 -3.290 -24.662 1.00 94.06 92 ARG A N 1
ATOM 753 C CA . ARG A 1 92 ? 17.752 -4.295 -23.664 1.00 94.06 92 ARG A CA 1
ATOM 754 C C . ARG A 1 92 ? 16.830 -3.714 -22.590 1.00 94.06 92 ARG A C 1
ATOM 756 O O . ARG A 1 92 ? 15.850 -4.359 -22.224 1.00 94.06 92 ARG A O 1
ATOM 763 N N . LEU A 1 93 ? 17.108 -2.501 -22.109 1.00 94.50 93 LEU A N 1
ATOM 764 C CA . LEU A 1 93 ? 16.250 -1.802 -21.149 1.00 94.50 93 LEU A CA 1
ATOM 765 C C . LEU A 1 93 ? 14.897 -1.424 -21.764 1.00 94.50 93 LEU A C 1
ATOM 767 O O . LEU A 1 93 ? 13.871 -1.589 -21.108 1.00 94.50 93 LEU A O 1
ATOM 771 N N . SER A 1 94 ? 14.868 -0.986 -23.026 1.00 95.38 94 SER A N 1
ATOM 772 C CA . SER A 1 94 ? 13.618 -0.722 -23.746 1.00 95.38 94 SER A CA 1
ATOM 773 C C . SER A 1 94 ? 12.759 -1.983 -23.867 1.00 95.38 94 SER A C 1
ATOM 775 O O . SER A 1 94 ? 11.564 -1.936 -23.584 1.00 95.38 94 SER A O 1
ATOM 777 N N . VAL A 1 95 ? 13.359 -3.129 -24.209 1.00 95.31 95 VAL A N 1
ATOM 778 C CA . VAL A 1 95 ? 12.646 -4.418 -24.260 1.00 95.31 95 VAL A CA 1
ATOM 779 C C . VAL A 1 95 ? 12.136 -4.829 -22.874 1.00 95.31 95 VAL A C 1
ATOM 781 O O . VAL A 1 95 ? 10.987 -5.251 -22.754 1.00 95.31 95 VAL A O 1
ATOM 784 N N . ALA A 1 96 ? 12.939 -4.654 -21.819 1.00 94.31 96 ALA A N 1
ATOM 785 C CA . ALA A 1 96 ? 12.526 -4.931 -20.442 1.00 94.31 96 ALA A CA 1
ATOM 786 C C . ALA A 1 96 ? 11.305 -4.092 -20.020 1.00 94.31 96 ALA A C 1
ATOM 788 O O . ALA A 1 96 ? 10.369 -4.623 -19.421 1.00 94.31 96 ALA A O 1
ATOM 789 N N . ALA A 1 97 ? 11.292 -2.801 -20.367 1.00 94.12 97 ALA A N 1
ATOM 790 C CA . ALA A 1 97 ? 10.172 -1.901 -20.101 1.00 94.12 97 ALA A CA 1
ATOM 791 C C . ALA A 1 97 ? 8.907 -2.308 -20.869 1.00 94.12 97 ALA A C 1
ATOM 793 O O . ALA A 1 97 ? 7.837 -2.394 -20.273 1.00 94.12 97 ALA A O 1
ATOM 794 N N . LEU A 1 98 ? 9.024 -2.632 -22.162 1.00 94.56 98 LEU A N 1
ATOM 795 C CA . LEU A 1 98 ? 7.898 -3.123 -22.965 1.00 94.56 98 LEU A CA 1
ATOM 796 C C . LEU A 1 98 ? 7.326 -4.428 -22.397 1.00 94.56 98 LEU A C 1
ATOM 798 O O . LEU A 1 98 ? 6.114 -4.552 -22.228 1.00 94.56 98 LEU A O 1
ATOM 802 N N . HIS A 1 99 ? 8.195 -5.378 -22.043 1.00 92.75 99 HIS A N 1
ATOM 803 C CA . HIS A 1 99 ? 7.790 -6.638 -21.429 1.00 92.75 99 HIS A CA 1
ATOM 804 C C . HIS A 1 99 ? 7.069 -6.411 -20.096 1.00 92.75 99 HIS A C 1
ATOM 806 O O . HIS A 1 99 ? 6.021 -7.010 -19.854 1.00 92.75 99 HIS A O 1
ATOM 812 N N . PHE A 1 100 ? 7.603 -5.543 -19.233 1.00 90.56 100 PHE A N 1
ATOM 813 C CA . PHE A 1 100 ? 6.966 -5.217 -17.962 1.00 90.56 100 PHE A CA 1
ATOM 814 C C . PHE A 1 100 ? 5.619 -4.519 -18.156 1.00 90.56 100 PHE A C 1
ATOM 816 O O . PHE A 1 100 ? 4.656 -4.914 -17.518 1.00 90.56 100 PHE A O 1
ATOM 823 N N . ASN A 1 101 ? 5.505 -3.553 -19.066 1.00 89.69 101 ASN A N 1
ATOM 824 C CA . ASN A 1 101 ? 4.238 -2.863 -19.317 1.00 89.69 101 ASN A CA 1
ATOM 825 C C . ASN A 1 101 ? 3.157 -3.822 -19.838 1.00 89.69 101 ASN A C 1
ATOM 827 O O . ASN A 1 101 ? 2.011 -3.751 -19.403 1.00 89.69 101 ASN A O 1
ATOM 831 N N . GLN A 1 102 ? 3.531 -4.763 -20.711 1.00 86.38 102 GLN A N 1
ATOM 832 C CA . GLN A 1 102 ? 2.608 -5.766 -21.249 1.00 86.38 102 GLN A CA 1
ATOM 833 C C . GLN A 1 102 ? 2.170 -6.805 -20.200 1.00 86.38 102 GLN A C 1
ATOM 835 O O . GLN A 1 102 ? 1.055 -7.314 -20.272 1.00 86.38 102 GLN A O 1
ATOM 840 N N . ASN A 1 103 ? 3.036 -7.143 -19.237 1.00 83.25 103 ASN A N 1
ATOM 841 C CA . ASN A 1 103 ? 2.817 -8.251 -18.293 1.00 83.25 103 ASN A CA 1
ATOM 842 C C . ASN A 1 103 ? 2.611 -7.814 -16.830 1.00 83.25 103 ASN A C 1
ATOM 844 O O . ASN A 1 103 ? 2.337 -8.651 -15.969 1.00 83.25 103 ASN A O 1
ATOM 8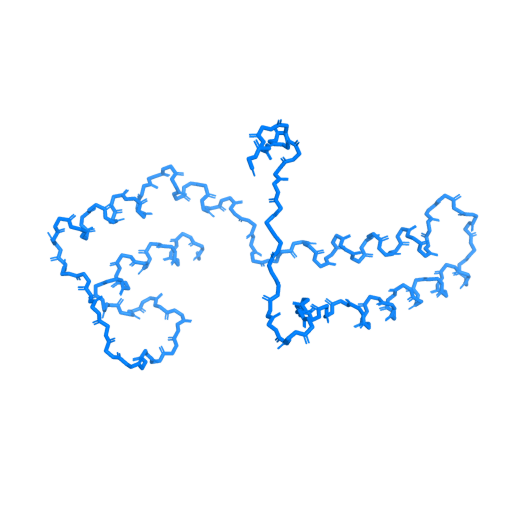48 N N . GLY A 1 104 ? 2.762 -6.525 -16.527 1.00 73.12 104 GLY A N 1
ATOM 849 C CA . GLY A 1 104 ? 2.689 -5.963 -15.176 1.00 73.12 104 GLY A CA 1
ATOM 850 C C . GLY A 1 104 ? 1.272 -5.974 -14.613 1.00 73.12 104 GLY A C 1
ATOM 851 O O . GLY A 1 104 ? 1.081 -6.142 -13.411 1.00 73.12 104 GLY A O 1
ATOM 852 N N . HIS A 1 105 ? 0.272 -5.911 -15.492 1.00 68.50 105 HIS A N 1
ATOM 853 C CA . HIS A 1 105 ? -1.131 -6.137 -15.163 1.00 68.50 105 HIS A CA 1
ATOM 854 C C . HIS A 1 105 ? -1.474 -7.609 -15.364 1.00 68.50 105 HIS A C 1
ATOM 856 O O . HIS A 1 105 ? -2.233 -7.986 -16.256 1.00 68.50 105 HIS A O 1
ATOM 862 N N . ARG A 1 106 ? -0.863 -8.477 -14.556 1.00 61.34 106 ARG A N 1
ATOM 863 C CA . ARG A 1 106 ? -1.213 -9.893 -14.576 1.00 61.34 106 ARG A CA 1
ATOM 864 C C . ARG A 1 106 ? -2.633 -10.025 -14.030 1.00 61.34 106 ARG A C 1
ATOM 866 O O . ARG A 1 106 ? -2.847 -9.877 -12.828 1.00 61.34 106 ARG A O 1
ATOM 873 N N . ASN A 1 107 ? -3.592 -10.262 -14.923 1.00 63.44 107 ASN A N 1
ATOM 874 C CA . ASN A 1 107 ? -4.952 -10.606 -14.526 1.00 63.44 107 ASN A CA 1
ATOM 875 C C . ASN A 1 107 ? -4.890 -11.801 -13.573 1.00 63.44 107 ASN A C 1
ATOM 877 O O . ASN A 1 107 ? -4.068 -12.708 -13.750 1.00 63.44 107 ASN A O 1
ATOM 881 N N . GLN A 1 108 ? -5.728 -11.772 -12.541 1.00 69.38 108 GLN A N 1
ATOM 882 C CA . GLN A 1 108 ? -5.823 -12.869 -11.592 1.00 69.38 108 GLN A CA 1
ATOM 883 C C . GLN A 1 108 ? -6.053 -14.184 -12.349 1.00 69.38 108 GLN A C 1
ATOM 885 O O . GLN A 1 108 ? -6.831 -14.231 -13.302 1.00 69.38 108 GLN A O 1
ATOM 890 N N . ALA A 1 109 ? -5.330 -15.237 -11.959 1.00 74.62 109 ALA A N 1
ATOM 891 C CA . ALA A 1 109 ? -5.454 -16.535 -12.608 1.00 74.62 109 ALA A CA 1
ATOM 892 C C . ALA A 1 109 ? -6.901 -17.035 -12.495 1.00 74.62 109 ALA A C 1
ATOM 894 O O . ALA A 1 109 ? -7.528 -16.864 -11.452 1.00 74.62 109 ALA A O 1
ATOM 895 N N . VAL A 1 110 ? -7.420 -17.645 -13.559 1.00 83.38 110 VAL A N 1
ATOM 896 C CA . VAL A 1 110 ? -8.778 -18.201 -13.601 1.00 83.38 110 VAL A CA 1
ATOM 897 C C . VAL A 1 110 ? -8.735 -19.711 -13.819 1.00 83.38 110 VAL A C 1
ATOM 899 O O . VAL A 1 110 ? -7.864 -20.224 -14.525 1.00 83.38 110 VAL A O 1
ATOM 902 N N . THR A 1 111 ? -9.663 -20.439 -13.199 1.00 81.00 111 THR A N 1
ATOM 903 C CA . THR A 1 111 ? -9.877 -21.869 -13.453 1.00 81.00 111 THR A CA 1
ATOM 904 C C . THR A 1 111 ? -10.429 -22.082 -14.869 1.00 81.00 111 THR A C 1
ATOM 906 O O . THR A 1 111 ? -10.899 -21.149 -15.520 1.00 81.00 111 THR A O 1
ATOM 909 N N . LYS A 1 112 ? -10.458 -23.336 -15.348 1.00 82.62 112 LYS A N 1
ATOM 910 C CA . LYS A 1 112 ? -11.147 -23.684 -16.610 1.00 82.62 112 LYS A CA 1
ATOM 911 C C . LYS A 1 112 ? -12.646 -23.341 -16.595 1.00 82.62 112 LYS A C 1
ATOM 913 O O . LYS A 1 112 ? -13.233 -23.205 -17.660 1.00 82.62 112 LYS A O 1
ATOM 918 N N . ALA A 1 113 ? -13.240 -23.205 -15.408 1.00 85.44 113 ALA A N 1
ATOM 919 C CA . ALA A 1 113 ? -14.628 -22.795 -15.210 1.00 85.44 113 ALA A CA 1
ATOM 920 C C . ALA A 1 113 ? -14.804 -21.262 -15.121 1.00 85.44 113 ALA A C 1
ATOM 922 O O . ALA A 1 113 ? -15.926 -20.792 -14.978 1.00 85.44 113 ALA A O 1
ATOM 923 N N . GLY A 1 114 ? -13.719 -20.480 -15.215 1.00 83.06 114 GLY A N 1
ATOM 924 C CA . GLY A 1 114 ? -13.756 -19.013 -15.173 1.00 83.06 114 GLY A CA 1
ATOM 925 C C . GLY A 1 114 ? -13.706 -18.398 -13.771 1.00 83.06 114 GLY A C 1
ATOM 926 O O . GLY A 1 114 ? -13.853 -17.187 -13.635 1.00 83.06 114 GLY A O 1
ATOM 927 N N . GLU A 1 115 ? -13.477 -19.193 -12.726 1.00 85.31 115 GLU A N 1
ATOM 928 C CA . GLU A 1 115 ? -13.420 -18.708 -11.342 1.00 85.31 115 GLU A CA 1
ATOM 929 C C . GLU A 1 115 ? -12.020 -18.204 -10.971 1.00 85.31 115 GLU A C 1
ATOM 931 O O . GLU A 1 115 ? -11.016 -18.800 -11.361 1.00 85.31 115 GLU A O 1
ATOM 936 N N . LEU A 1 116 ? -11.943 -17.134 -10.179 1.00 84.50 116 LEU A N 1
ATOM 937 C CA . LEU A 1 116 ? -10.682 -16.546 -9.720 1.00 84.50 116 LEU A CA 1
ATOM 938 C C . LEU A 1 116 ? -9.918 -17.502 -8.790 1.00 84.50 116 LEU A C 1
ATOM 940 O O . LEU A 1 116 ? -10.451 -17.986 -7.793 1.00 84.50 116 LEU A O 1
ATOM 944 N N . GLN A 1 117 ? -8.640 -17.728 -9.082 1.00 78.12 117 GLN A N 1
ATOM 945 C CA . GLN A 1 117 ? -7.733 -18.531 -8.270 1.00 78.12 117 GLN A CA 1
ATOM 946 C C . GLN A 1 117 ? -6.951 -17.655 -7.288 1.00 78.12 117 GLN A C 1
ATOM 948 O O . GLN A 1 117 ? -6.468 -16.567 -7.619 1.00 78.12 117 GLN A O 1
ATOM 953 N N . TRP A 1 118 ? -6.777 -18.174 -6.075 1.00 73.06 118 TRP A N 1
ATOM 954 C CA . TRP A 1 118 ? -5.996 -17.558 -5.008 1.00 73.06 118 TRP A CA 1
ATOM 955 C C . TRP A 1 118 ? -4.881 -18.516 -4.600 1.00 73.06 118 TRP A C 1
ATOM 957 O O . TRP A 1 118 ? -5.130 -19.696 -4.369 1.00 73.06 118 TRP A O 1
ATOM 967 N N . HIS A 1 119 ? -3.649 -18.019 -4.506 1.00 62.97 119 HIS A N 1
ATOM 968 C CA . HIS A 1 119 ? -2.518 -18.801 -4.012 1.00 62.97 119 HIS A CA 1
ATOM 969 C C . HIS A 1 119 ? -2.083 -18.263 -2.649 1.00 62.97 119 HIS A C 1
ATOM 971 O O . HIS A 1 119 ? -1.643 -17.117 -2.535 1.00 62.97 119 HIS A O 1
ATOM 977 N N . ILE A 1 120 ? -2.152 -19.104 -1.619 1.00 64.75 120 ILE A N 1
ATOM 978 C CA . ILE A 1 120 ? -1.633 -18.773 -0.292 1.00 64.75 120 ILE A CA 1
ATOM 979 C C . ILE A 1 120 ? -0.115 -18.976 -0.314 1.00 64.75 120 ILE A C 1
ATOM 981 O O . ILE A 1 120 ? 0.377 -20.090 -0.475 1.00 64.75 120 ILE A O 1
ATOM 985 N N . SER A 1 121 ? 0.645 -17.887 -0.187 1.00 56.31 121 SER A N 1
ATOM 986 C CA . SER A 1 121 ? 2.105 -17.950 -0.091 1.00 56.31 121 SER A CA 1
ATOM 987 C C . SER A 1 121 ? 2.537 -17.961 1.371 1.00 56.31 121 SER A C 1
ATOM 989 O O . SER A 1 121 ? 2.214 -17.042 2.124 1.00 56.31 121 SER A O 1
ATOM 991 N N . TYR A 1 122 ? 3.286 -18.988 1.771 1.00 62.19 122 TYR A N 1
ATOM 992 C CA . TYR A 1 122 ? 3.829 -19.101 3.123 1.00 62.19 122 TYR A CA 1
ATOM 993 C C . TYR A 1 122 ? 5.279 -18.595 3.191 1.00 62.19 122 TYR A C 1
ATOM 995 O O . TYR A 1 122 ? 6.057 -18.822 2.256 1.00 62.19 122 TYR A O 1
ATOM 1003 N N . PRO A 1 123 ? 5.689 -17.963 4.310 1.00 50.19 123 PRO A N 1
ATOM 1004 C CA . PRO A 1 123 ? 7.087 -17.625 4.555 1.00 50.19 123 PRO A CA 1
ATOM 1005 C C . PRO A 1 123 ? 7.964 -18.879 4.475 1.00 50.19 123 PRO A C 1
ATOM 1007 O O . PRO A 1 123 ? 7.577 -19.934 4.980 1.00 50.19 123 PRO A O 1
ATOM 1010 N N . LYS A 1 124 ? 9.163 -18.765 3.884 1.00 59.28 124 LYS A N 1
ATOM 1011 C CA . LYS A 1 124 ? 10.076 -19.904 3.652 1.00 59.28 124 LYS A CA 1
ATOM 1012 C C . LYS A 1 124 ? 10.293 -20.790 4.891 1.00 59.28 124 LYS A C 1
ATOM 1014 O O . LYS A 1 124 ? 10.369 -21.999 4.734 1.00 59.28 124 LYS A O 1
ATOM 1019 N N . GLY A 1 125 ? 10.314 -20.216 6.097 1.00 62.50 125 GLY A N 1
ATOM 1020 C CA . GLY A 1 125 ? 10.508 -20.947 7.359 1.00 62.50 125 GLY A CA 1
ATOM 1021 C C . GLY A 1 125 ? 9.301 -21.735 7.892 1.00 62.50 125 GLY A C 1
ATOM 1022 O O . GLY A 1 125 ? 9.416 -22.340 8.948 1.00 62.50 125 GLY A O 1
ATOM 1023 N N . LYS A 1 126 ? 8.143 -21.727 7.216 1.00 58.59 126 LYS A N 1
ATOM 1024 C CA . LYS A 1 126 ? 6.947 -22.503 7.615 1.00 58.59 126 LYS A CA 1
ATOM 1025 C C . LYS A 1 126 ? 6.558 -23.601 6.618 1.00 58.59 126 LYS A C 1
ATOM 1027 O O . LYS A 1 126 ? 5.513 -24.220 6.784 1.00 58.59 126 LYS A O 1
ATOM 1032 N N . LYS A 1 127 ? 7.367 -23.842 5.579 1.00 50.50 127 LYS A N 1
ATOM 1033 C CA . LYS A 1 127 ? 7.034 -24.793 4.504 1.00 50.50 127 LYS A CA 1
ATOM 1034 C C . LYS A 1 127 ? 7.027 -26.266 4.930 1.00 50.50 127 LYS A C 1
ATOM 1036 O O . LYS A 1 127 ? 6.403 -27.060 4.242 1.00 50.50 127 LYS A O 1
ATOM 1041 N N . GLU A 1 128 ? 7.689 -26.634 6.023 1.00 44.34 128 GLU A N 1
ATOM 1042 C CA . GLU A 1 128 ? 7.943 -28.048 6.344 1.00 44.34 128 GLU A CA 1
ATOM 1043 C C . GLU A 1 128 ? 6.810 -28.765 7.099 1.00 44.34 128 GLU A C 1
ATOM 1045 O O . GLU A 1 128 ? 6.855 -29.982 7.213 1.00 44.34 128 GLU A O 1
ATOM 1050 N N . ASN A 1 129 ? 5.757 -28.070 7.550 1.00 45.12 129 ASN A N 1
ATOM 1051 C CA . ASN A 1 129 ? 4.791 -28.652 8.496 1.00 45.12 129 ASN A CA 1
ATOM 1052 C C . ASN A 1 129 ? 3.328 -28.702 8.028 1.00 45.12 129 ASN A C 1
ATOM 1054 O O . ASN A 1 129 ? 2.441 -28.589 8.869 1.00 45.12 129 ASN A O 1
ATOM 1058 N N . MET A 1 130 ? 3.026 -28.874 6.737 1.00 47.84 130 MET A N 1
ATOM 1059 C CA . MET A 1 130 ? 1.635 -29.150 6.324 1.00 47.84 130 MET A CA 1
ATOM 1060 C C . MET A 1 130 ? 1.556 -30.111 5.130 1.00 47.84 130 MET A C 1
ATOM 1062 O O . MET A 1 130 ? 1.325 -29.695 3.998 1.00 47.84 130 MET A O 1
ATOM 1066 N N . LEU A 1 131 ? 1.722 -31.407 5.411 1.00 36.69 131 LEU A N 1
ATOM 1067 C CA . LEU A 1 131 ? 1.017 -32.473 4.696 1.00 36.69 131 LEU A CA 1
ATOM 1068 C C . LEU A 1 131 ? -0.192 -32.862 5.559 1.00 36.69 131 LEU A C 1
ATOM 1070 O O . LEU A 1 131 ? -0.019 -33.476 6.611 1.00 36.69 131 LEU A O 1
ATOM 1074 N N . LEU A 1 132 ? -1.387 -32.469 5.125 1.00 37.69 132 LEU A N 1
ATOM 1075 C CA . LEU A 1 132 ? -2.654 -33.136 5.427 1.00 37.69 132 LEU A CA 1
ATOM 1076 C C . LEU A 1 132 ? -3.424 -33.249 4.115 1.00 37.69 132 LEU A C 1
ATOM 1078 O O . LEU A 1 132 ? -3.499 -32.216 3.410 1.00 37.69 132 LEU A O 1
#

pLDDT: mean 82.48, std 13.67, range [36.69, 96.31]

Organism: Crassostrea virginica (NCBI:txid6565)